Protein AF-A0A1L9P0G6-F1 (afdb_monomer)

Secondary structure (DSSP, 8-state):
-HHHHHHHHTHHHH--HHHHHHHHHHHTHHHHHHHHHHHT---TTSPPHHHHHHHHHHHHHHHHS-HHHHHHHHHHHHHS-HHHHHHHHHHHHTT-

Sequence (96 aa):
METLEVEIGYIQQLMDDEVSRVLKQFYCWDMLEDCASVFELDVSGITPPMTVISDLIMRKSDEYLSDAKSDRFKAVWQSLKPEQQMNLVLMISERC

Structure (mmCIF, N/CA/C/O backbone):
data_AF-A0A1L9P0G6-F1
#
_entry.id   AF-A0A1L9P0G6-F1
#
loop_
_atom_site.group_PDB
_atom_site.id
_atom_site.type_symbol
_atom_site.label_atom_id
_atom_site.label_alt_id
_atom_site.label_comp_id
_atom_site.label_asym_id
_atom_site.label_entity_id
_atom_site.label_seq_id
_atom_site.pdbx_PDB_ins_code
_atom_site.Cartn_x
_atom_site.Cartn_y
_atom_site.Cartn_z
_atom_site.occupancy
_atom_site.B_iso_or_equiv
_atom_site.auth_seq_id
_atom_site.auth_comp_id
_atom_site.auth_asym_id
_atom_site.auth_atom_id
_atom_site.pdbx_PDB_model_num
ATOM 1 N N . MET A 1 1 ? -15.196 16.290 8.844 1.00 55.47 1 MET A N 1
ATOM 2 C CA . MET A 1 1 ? -13.749 16.549 8.729 1.00 55.47 1 MET A CA 1
ATOM 3 C C . MET A 1 1 ? -13.020 15.876 9.884 1.00 55.47 1 MET A C 1
ATOM 5 O O . MET A 1 1 ? -12.069 15.176 9.600 1.00 55.47 1 MET A O 1
ATOM 9 N N . GLU A 1 2 ? -13.526 15.962 11.127 1.00 56.47 2 GLU A N 1
ATOM 10 C CA . GLU A 1 2 ? -13.014 15.171 12.273 1.00 56.47 2 GLU A CA 1
ATOM 11 C C . GLU A 1 2 ? -13.114 13.644 12.078 1.00 56.47 2 GLU A C 1
ATOM 13 O O . GLU A 1 2 ? -12.118 12.939 12.164 1.00 56.47 2 GLU A O 1
ATOM 18 N N . THR A 1 3 ? -14.293 13.106 11.755 1.00 62.25 3 THR A N 1
ATOM 19 C CA . THR A 1 3 ? -14.415 11.792 11.085 1.00 62.25 3 THR A CA 1
ATOM 20 C C . THR A 1 3 ? -13.800 11.962 9.699 1.00 62.25 3 THR A C 1
ATOM 22 O O . THR A 1 3 ? -14.104 12.975 9.103 1.00 62.25 3 THR A O 1
ATOM 25 N N . LEU A 1 4 ? -13.041 11.055 9.108 1.00 68.44 4 LEU A N 1
ATOM 26 C CA . LEU A 1 4 ? -11.998 11.253 8.077 1.00 68.44 4 LEU A CA 1
ATOM 27 C C . LEU A 1 4 ? -10.619 11.426 8.706 1.00 68.44 4 LEU A C 1
ATOM 29 O O . LEU A 1 4 ? -9.771 10.580 8.449 1.00 68.44 4 LEU A O 1
ATOM 33 N N . GLU A 1 5 ? -10.383 12.443 9.539 1.00 74.38 5 GLU A N 1
ATOM 34 C CA . GLU A 1 5 ? -9.088 12.600 10.229 1.00 74.38 5 GLU A CA 1
ATOM 35 C C . GLU A 1 5 ? -8.830 11.474 11.242 1.00 74.38 5 GLU A C 1
ATOM 37 O O . GLU A 1 5 ? -7.721 10.944 11.319 1.00 74.38 5 GLU A O 1
ATOM 42 N N . VAL A 1 6 ? -9.862 11.055 11.979 1.00 80.69 6 VAL A N 1
ATOM 43 C CA . VAL A 1 6 ? -9.768 9.931 12.923 1.00 80.69 6 VAL A CA 1
ATOM 44 C C . VAL A 1 6 ? -9.504 8.617 12.193 1.00 80.69 6 VAL A C 1
ATOM 46 O O . VAL A 1 6 ? -8.617 7.860 12.581 1.00 80.69 6 VAL A O 1
ATOM 49 N N . GLU A 1 7 ? -10.265 8.342 11.136 1.00 85.62 7 GLU A N 1
ATOM 50 C CA . GLU A 1 7 ? -10.152 7.121 10.349 1.00 85.62 7 GLU A CA 1
ATOM 51 C C . GLU A 1 7 ? -8.794 7.040 9.661 1.00 85.62 7 GLU A C 1
ATOM 53 O O . GLU A 1 7 ? -8.118 6.025 9.800 1.00 85.62 7 GLU A O 1
ATOM 58 N N . ILE A 1 8 ? -8.350 8.104 8.983 1.00 88.00 8 ILE A N 1
ATOM 59 C CA . ILE A 1 8 ? -7.051 8.093 8.305 1.00 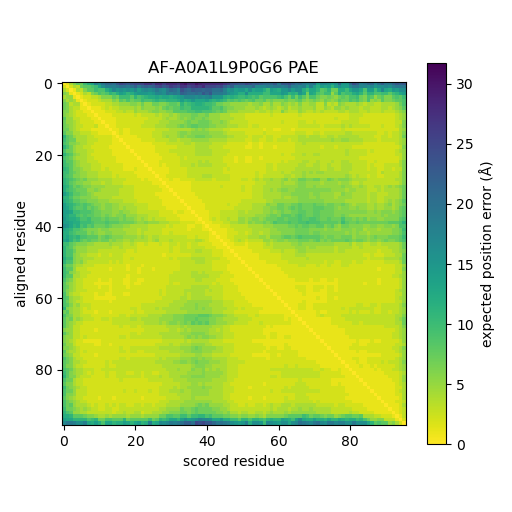88.00 8 ILE A CA 1
ATOM 60 C C . ILE A 1 8 ? -5.894 8.002 9.301 1.00 88.00 8 ILE A C 1
ATOM 62 O O . ILE A 1 8 ? -4.873 7.407 8.977 1.00 88.00 8 ILE A O 1
ATOM 66 N N . GLY A 1 9 ? -6.067 8.500 10.530 1.00 88.38 9 GLY A N 1
ATOM 67 C CA . GLY A 1 9 ? -5.070 8.415 11.597 1.00 88.38 9 GLY A CA 1
ATOM 68 C C . GLY A 1 9 ? -4.658 6.985 11.964 1.00 88.38 9 GLY A C 1
ATOM 69 O O . GLY A 1 9 ? -3.546 6.782 12.452 1.00 88.38 9 GLY A O 1
ATOM 70 N N . TYR A 1 10 ? -5.489 5.973 11.677 1.00 92.12 10 TYR A N 1
ATOM 71 C CA . TYR A 1 10 ? -5.124 4.572 11.915 1.00 92.12 10 TYR A CA 1
ATOM 72 C C . TYR A 1 10 ? -3.942 4.096 11.074 1.00 92.12 10 TYR A C 1
ATOM 74 O O . TYR A 1 10 ? -3.263 3.163 11.491 1.00 92.12 10 TYR A O 1
ATOM 82 N N . ILE A 1 11 ? -3.634 4.761 9.958 1.00 92.81 11 ILE A N 1
ATOM 83 C CA . ILE A 1 11 ? -2.503 4.407 9.096 1.00 92.81 11 ILE A CA 1
ATOM 84 C C . ILE A 1 11 ? -1.170 4.343 9.863 1.00 92.81 11 ILE A C 1
ATOM 86 O O . ILE A 1 11 ? -0.338 3.502 9.552 1.00 92.81 11 ILE A O 1
ATOM 90 N N . GLN A 1 12 ? -0.982 5.152 10.915 1.00 91.19 12 GLN A N 1
ATOM 91 C CA . GLN A 1 12 ? 0.238 5.128 11.735 1.00 91.19 12 GLN A CA 1
ATOM 92 C C . GLN A 1 12 ? 0.473 3.762 12.391 1.00 91.19 12 GLN A C 1
ATOM 94 O O . GLN A 1 12 ? 1.613 3.348 12.554 1.00 91.19 12 GLN A O 1
ATOM 99 N N . GLN A 1 13 ? -0.599 3.047 12.741 1.00 91.38 13 GLN A N 1
ATOM 100 C CA . GLN A 1 13 ? -0.527 1.705 13.329 1.00 91.38 13 GLN A CA 1
ATOM 101 C C . GLN A 1 13 ? -0.270 0.622 12.272 1.00 91.38 13 GLN A C 1
ATOM 103 O O . GLN A 1 13 ? 0.091 -0.495 12.623 1.00 91.38 13 GLN A O 1
ATOM 108 N N . LEU A 1 14 ? -0.468 0.947 10.991 1.00 93.94 14 LEU A N 1
ATOM 109 C CA . LEU A 1 14 ? -0.304 0.033 9.859 1.00 93.94 14 LEU A CA 1
ATOM 110 C C . LEU A 1 14 ? 1.081 0.164 9.197 1.00 93.94 14 LEU A C 1
ATOM 112 O O . LEU A 1 14 ? 1.456 -0.694 8.401 1.00 93.94 14 LEU A O 1
ATOM 116 N N . MET A 1 15 ? 1.832 1.222 9.520 1.00 92.88 15 MET A N 1
ATOM 117 C CA . MET A 1 15 ? 3.177 1.511 9.011 1.00 92.88 15 MET A CA 1
ATOM 118 C C . MET A 1 15 ? 4.247 0.729 9.785 1.00 92.88 15 MET A C 1
ATOM 120 O O . MET A 1 15 ? 4.927 1.273 10.650 1.00 92.88 15 MET A O 1
ATOM 124 N N . ASP A 1 16 ? 4.396 -0.556 9.478 1.00 90.81 16 ASP A N 1
ATOM 125 C CA . ASP A 1 16 ? 5.408 -1.418 10.095 1.00 90.81 16 ASP A CA 1
ATOM 126 C C . ASP A 1 16 ? 6.645 -1.646 9.201 1.00 90.81 16 ASP A C 1
ATOM 128 O O . ASP A 1 16 ? 6.8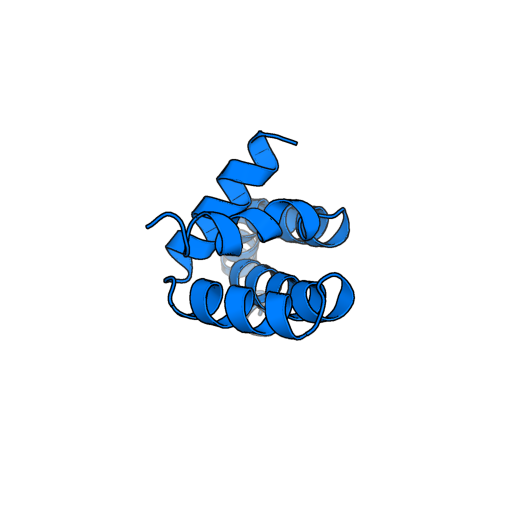18 -1.032 8.140 1.00 90.81 16 ASP A O 1
ATOM 132 N N . ASP A 1 17 ? 7.533 -2.545 9.632 1.00 91.94 17 ASP A N 1
ATOM 133 C CA . ASP A 1 17 ? 8.758 -2.901 8.908 1.00 91.94 17 ASP A CA 1
ATOM 134 C C . ASP A 1 17 ? 8.483 -3.460 7.504 1.00 91.94 17 ASP A C 1
ATOM 136 O O . ASP A 1 17 ? 9.294 -3.284 6.588 1.00 91.94 17 ASP A O 1
ATOM 140 N N . GLU A 1 18 ? 7.344 -4.131 7.306 1.00 94.12 18 GLU A N 1
ATOM 141 C CA . GLU A 1 18 ? 6.970 -4.684 6.009 1.00 94.12 18 GLU A CA 1
ATOM 142 C C . GLU A 1 18 ? 6.616 -3.560 5.035 1.00 94.12 18 GLU A C 1
ATOM 144 O O . GLU A 1 18 ? 7.151 -3.534 3.923 1.00 94.12 18 GLU A O 1
ATOM 149 N N . VAL A 1 19 ? 5.793 -2.596 5.467 1.00 92.75 19 VAL A N 1
ATOM 150 C CA . VAL A 1 19 ? 5.479 -1.405 4.660 1.00 92.75 19 VAL A CA 1
ATOM 151 C C . VAL A 1 19 ? 6.747 -0.599 4.388 1.00 92.75 19 VAL A C 1
ATOM 153 O O . VAL A 1 19 ? 7.009 -0.223 3.246 1.00 92.75 19 VAL A O 1
ATOM 156 N N . SER A 1 20 ? 7.592 -0.421 5.404 1.00 92.12 20 SER A N 1
ATOM 157 C CA . SER A 1 20 ? 8.868 0.292 5.288 1.00 92.12 20 SER A CA 1
ATOM 158 C C . SER A 1 20 ? 9.817 -0.359 4.277 1.00 92.12 20 SER A C 1
ATOM 160 O O . SER A 1 20 ? 10.542 0.326 3.554 1.00 92.12 20 SER A O 1
ATOM 162 N N . ARG A 1 21 ? 9.818 -1.694 4.180 1.00 93.00 21 ARG A N 1
ATOM 163 C CA . ARG A 1 21 ? 10.617 -2.422 3.186 1.00 93.00 21 ARG A CA 1
ATOM 164 C C . ARG A 1 21 ? 10.118 -2.184 1.762 1.00 93.00 21 ARG A C 1
ATOM 166 O O . ARG A 1 21 ? 10.947 -1.988 0.878 1.00 93.00 21 ARG A O 1
ATOM 173 N N . VAL A 1 22 ? 8.805 -2.191 1.530 1.00 94.06 22 VAL A N 1
ATOM 174 C CA . VAL A 1 22 ? 8.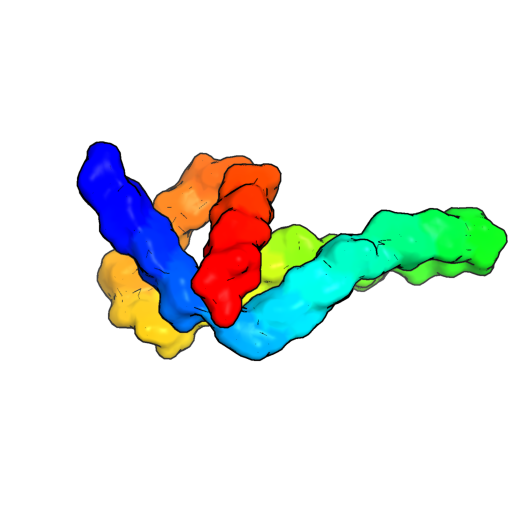247 -1.904 0.195 1.00 94.06 22 VAL A CA 1
ATOM 175 C C . VAL A 1 22 ? 8.437 -0.427 -0.163 1.00 94.06 22 VAL A C 1
ATOM 177 O O . VAL A 1 22 ? 8.780 -0.107 -1.298 1.00 94.06 22 VAL A O 1
ATOM 180 N N . LEU A 1 23 ? 8.345 0.479 0.812 1.00 92.94 23 LEU A N 1
ATOM 181 C CA . LEU A 1 23 ? 8.651 1.895 0.606 1.00 92.94 23 LEU A CA 1
ATOM 182 C C . LEU A 1 23 ? 10.106 2.119 0.164 1.00 92.94 23 LEU A C 1
ATOM 184 O O . LEU A 1 23 ? 10.375 2.941 -0.705 1.00 92.94 23 LEU A O 1
ATOM 188 N N . LYS A 1 24 ? 11.060 1.334 0.676 1.00 91.12 24 LYS A N 1
ATOM 189 C CA . LYS A 1 24 ? 12.440 1.358 0.160 1.00 91.12 24 LYS A CA 1
ATOM 190 C C . LYS A 1 24 ? 12.530 0.929 -1.305 1.00 91.12 24 LYS A C 1
ATOM 192 O O . LYS A 1 24 ? 13.335 1.487 -2.040 1.00 91.12 24 LYS A O 1
ATOM 197 N N . GLN A 1 25 ? 11.704 -0.026 -1.736 1.00 91.75 25 GLN A N 1
ATOM 198 C CA . GLN A 1 25 ? 11.644 -0.443 -3.142 1.00 91.75 25 GLN A CA 1
ATOM 199 C C . GLN A 1 25 ? 11.072 0.660 -4.032 1.00 91.75 25 GLN A C 1
ATOM 201 O O . GLN A 1 25 ? 11.557 0.830 -5.145 1.00 91.75 25 GLN A O 1
ATOM 206 N N . PHE A 1 26 ? 10.106 1.442 -3.535 1.00 91.88 26 PHE A N 1
ATOM 207 C CA . PHE A 1 26 ? 9.591 2.616 -4.243 1.00 91.88 26 PHE A CA 1
ATOM 208 C C . PHE A 1 26 ? 10.711 3.600 -4.610 1.00 91.88 26 PHE A C 1
ATOM 210 O O . PHE A 1 26 ? 10.811 3.986 -5.768 1.00 91.88 26 PHE A O 1
ATOM 217 N N . TYR A 1 27 ? 11.618 3.923 -3.682 1.00 90.38 27 TYR A N 1
ATOM 218 C CA . TYR A 1 27 ? 12.744 4.825 -3.975 1.00 90.38 27 TYR A CA 1
ATOM 219 C C . TYR A 1 27 ? 13.741 4.280 -5.008 1.00 90.38 27 TYR A C 1
ATOM 221 O O . TYR A 1 27 ? 14.529 5.043 -5.560 1.00 90.38 27 TYR A O 1
ATOM 229 N N . CYS A 1 28 ? 13.742 2.970 -5.255 1.00 91.81 28 CYS A N 1
ATOM 230 C CA . CYS A 1 28 ? 14.597 2.341 -6.258 1.00 91.81 28 CYS A CA 1
ATOM 231 C C . CYS A 1 28 ? 13.862 2.048 -7.572 1.00 91.81 28 CYS A C 1
ATOM 233 O O . CYS A 1 28 ? 14.496 1.538 -8.494 1.00 91.81 28 CYS A O 1
ATOM 235 N N . TRP A 1 29 ? 12.557 2.325 -7.657 1.00 94.06 29 TRP A N 1
ATOM 236 C CA . TRP A 1 29 ? 11.725 1.911 -8.784 1.00 94.06 29 TRP A CA 1
ATOM 237 C C . TRP A 1 29 ? 12.130 2.600 -10.085 1.00 94.06 29 TRP A C 1
ATOM 239 O O . TRP A 1 29 ? 12.410 1.914 -11.061 1.00 94.06 29 TRP A O 1
ATOM 249 N N . ASP A 1 30 ? 12.290 3.922 -10.067 1.00 92.00 30 ASP A N 1
ATOM 250 C CA . ASP A 1 30 ? 12.715 4.684 -11.248 1.00 92.00 30 ASP A CA 1
ATOM 251 C C . ASP A 1 30 ? 14.072 4.182 -11.772 1.00 92.00 30 ASP A C 1
ATOM 253 O O . ASP A 1 30 ? 14.258 3.958 -12.964 1.00 92.00 30 ASP A O 1
ATOM 257 N N . MET A 1 31 ? 15.011 3.887 -10.864 1.00 93.56 31 MET A N 1
ATOM 258 C CA . MET A 1 31 ? 16.317 3.337 -11.235 1.00 93.56 31 MET A CA 1
ATOM 259 C C . MET A 1 31 ? 16.209 1.922 -11.826 1.00 93.56 31 MET A C 1
ATOM 261 O O . MET A 1 31 ? 17.007 1.560 -12.692 1.00 93.56 31 MET A O 1
ATOM 265 N N . LEU A 1 32 ? 15.246 1.111 -11.374 1.00 93.44 32 LEU A N 1
ATOM 266 C CA . LEU A 1 32 ? 14.961 -0.195 -11.968 1.00 93.44 32 LEU A CA 1
ATOM 267 C C . LEU A 1 32 ? 14.413 -0.035 -13.390 1.00 93.44 32 LEU A C 1
ATOM 269 O O . LEU A 1 32 ? 14.880 -0.744 -14.278 1.00 93.44 32 LEU A O 1
ATOM 273 N N . GLU A 1 33 ? 13.466 0.880 -13.608 1.00 93.56 33 GLU A N 1
ATOM 274 C CA . GLU A 1 33 ? 12.888 1.158 -14.930 1.00 93.56 33 GLU A CA 1
ATOM 275 C C . GLU A 1 33 ? 13.953 1.663 -15.915 1.00 93.56 33 GLU A C 1
ATOM 277 O O . GLU A 1 33 ? 14.058 1.148 -17.033 1.00 93.56 3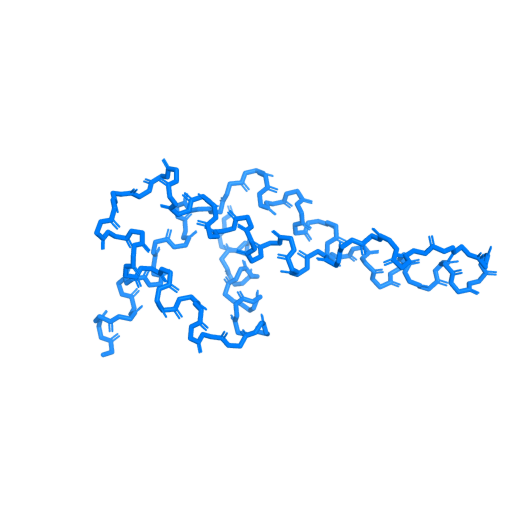3 GLU A O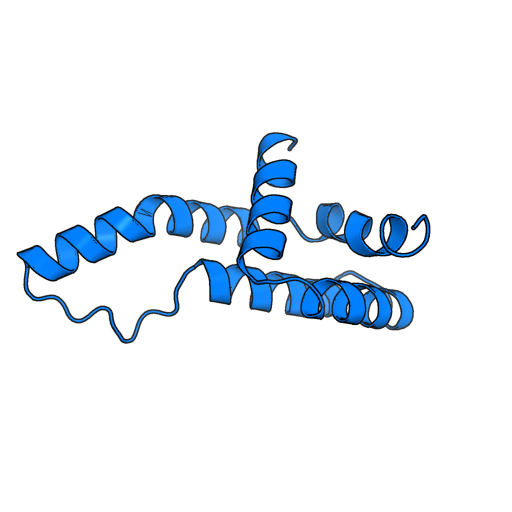 1
ATOM 282 N N . ASP A 1 34 ? 14.819 2.577 -15.470 1.00 93.94 34 ASP A N 1
ATOM 283 C CA . ASP A 1 34 ? 15.952 3.074 -16.255 1.00 93.94 34 ASP A CA 1
ATOM 284 C C . ASP A 1 34 ? 16.914 1.938 -16.641 1.00 93.94 34 ASP A C 1
ATOM 286 O O . ASP A 1 34 ? 17.272 1.773 -17.811 1.00 93.94 34 ASP A O 1
ATOM 290 N N . CYS A 1 35 ? 17.312 1.104 -15.670 1.00 94.38 35 CYS A N 1
ATOM 291 C CA . CYS A 1 35 ? 18.170 -0.054 -15.930 1.00 94.38 35 CYS A CA 1
ATOM 292 C C . CYS A 1 35 ? 17.502 -1.045 -16.890 1.00 94.38 35 CYS A C 1
ATOM 294 O O . CYS A 1 35 ? 18.153 -1.554 -17.803 1.00 94.38 35 CYS A O 1
ATOM 296 N N . ALA A 1 36 ? 16.212 -1.318 -16.701 1.00 94.56 36 ALA A N 1
ATOM 297 C CA . ALA A 1 36 ? 15.468 -2.253 -17.530 1.00 94.56 36 ALA A CA 1
ATOM 298 C C . ALA A 1 36 ? 15.434 -1.804 -18.993 1.00 94.56 36 ALA A C 1
ATOM 300 O O . ALA A 1 36 ? 15.660 -2.622 -19.885 1.00 94.56 36 ALA A O 1
ATOM 301 N N . SER A 1 37 ? 15.262 -0.501 -19.237 1.00 93.62 37 SER A N 1
ATOM 302 C CA . SER A 1 37 ? 15.324 0.062 -20.585 1.00 93.62 37 SER A CA 1
ATOM 303 C C . SER A 1 37 ? 16.711 -0.063 -21.224 1.00 93.62 37 SER A C 1
ATOM 305 O O . SER A 1 37 ? 16.793 -0.262 -22.433 1.00 93.62 37 SER A O 1
ATOM 307 N N . VAL A 1 38 ? 17.796 0.078 -20.455 1.00 95.75 38 VAL A N 1
ATOM 308 C CA . VAL A 1 38 ? 19.176 0.002 -20.976 1.00 95.75 38 VAL A CA 1
ATOM 309 C C . VAL A 1 38 ? 19.592 -1.434 -21.295 1.00 95.75 38 VAL A C 1
ATOM 311 O O . VAL A 1 38 ? 20.300 -1.668 -22.273 1.00 95.75 38 VAL A O 1
ATOM 314 N N . PHE A 1 39 ? 19.173 -2.389 -20.466 1.00 95.81 39 PHE A N 1
ATOM 315 C CA . PHE A 1 39 ? 19.577 -3.794 -20.564 1.00 95.81 39 PHE A CA 1
ATOM 316 C C . PHE A 1 39 ? 18.523 -4.698 -21.221 1.00 95.81 39 PHE A C 1
ATOM 318 O O . PHE A 1 39 ? 18.681 -5.916 -21.190 1.00 95.81 39 PHE A O 1
ATOM 325 N N . GLU A 1 40 ? 17.463 -4.119 -21.796 1.00 94.31 40 GLU A N 1
ATOM 326 C CA . GLU A 1 40 ? 16.336 -4.842 -22.411 1.00 94.31 40 GLU A CA 1
ATOM 327 C C . GLU A 1 40 ? 15.712 -5.891 -21.466 1.00 94.31 40 GLU A C 1
ATOM 329 O O 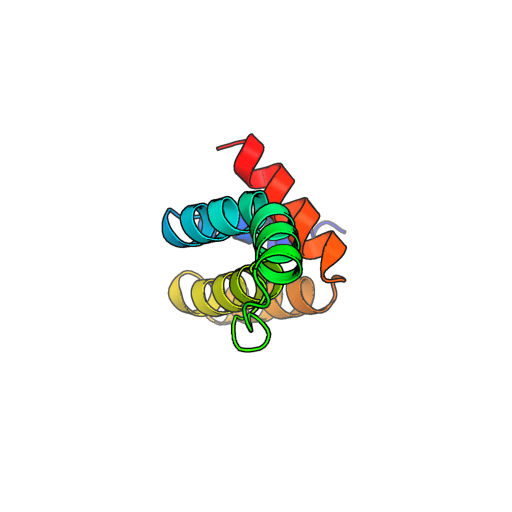. GLU A 1 40 ? 15.341 -6.994 -21.873 1.00 94.31 40 GLU A O 1
ATOM 334 N N . LEU A 1 41 ? 15.610 -5.559 -20.173 1.00 94.62 41 LEU A N 1
ATOM 335 C CA . LEU A 1 41 ? 15.000 -6.437 -19.174 1.00 94.62 41 LEU A CA 1
ATOM 336 C C . LEU A 1 41 ? 13.483 -6.254 -19.168 1.00 94.62 41 LEU A C 1
ATOM 338 O O . LEU A 1 41 ? 12.979 -5.135 -19.087 1.00 94.62 41 LEU A O 1
ATOM 342 N N . ASP A 1 42 ? 12.748 -7.364 -19.176 1.00 93.25 42 ASP A N 1
ATOM 343 C CA . ASP A 1 42 ? 11.304 -7.336 -18.964 1.00 93.25 42 ASP A CA 1
ATOM 344 C C . ASP A 1 42 ? 10.987 -7.240 -17.467 1.00 93.25 42 ASP A C 1
ATOM 346 O O . ASP A 1 42 ? 11.155 -8.197 -16.707 1.00 93.25 42 ASP A O 1
ATOM 350 N N . VAL A 1 43 ? 10.517 -6.065 -17.052 1.00 92.12 43 VAL A N 1
ATOM 351 C CA . VAL A 1 43 ? 10.038 -5.789 -15.689 1.00 92.12 43 VAL A CA 1
ATOM 352 C C . VAL A 1 43 ? 8.518 -5.638 -15.620 1.00 92.12 43 VAL A C 1
ATOM 354 O O . VAL A 1 43 ? 7.983 -5.348 -14.554 1.00 92.12 43 VAL A O 1
ATOM 357 N N . SER A 1 44 ? 7.795 -5.882 -16.720 1.00 91.25 44 SER A N 1
ATOM 358 C CA . SER A 1 44 ? 6.335 -5.704 -16.784 1.00 91.25 44 SER A CA 1
ATOM 359 C C . SER A 1 44 ? 5.563 -6.649 -15.854 1.00 91.25 44 SER A C 1
ATOM 361 O O . SER A 1 44 ? 4.445 -6.345 -15.441 1.00 91.25 44 SER A O 1
ATOM 363 N N . GLY A 1 45 ? 6.172 -7.781 -15.486 1.00 92.44 45 GLY A N 1
ATOM 364 C CA . GLY A 1 45 ? 5.630 -8.726 -14.510 1.00 92.44 45 GLY A CA 1
ATOM 365 C C . GLY A 1 45 ? 5.822 -8.316 -13.045 1.00 92.44 45 GLY A C 1
ATOM 366 O O . GLY A 1 45 ? 5.329 -9.014 -12.159 1.00 92.44 45 GLY A O 1
ATOM 367 N N . ILE A 1 46 ? 6.544 -7.227 -12.766 1.00 91.56 46 ILE A N 1
ATOM 368 C CA . ILE A 1 46 ? 6.784 -6.749 -11.404 1.00 91.56 46 ILE A CA 1
ATOM 369 C C . ILE A 1 46 ? 5.714 -5.718 -11.046 1.00 91.56 46 ILE A C 1
ATOM 371 O O . ILE A 1 46 ? 5.593 -4.675 -11.684 1.00 91.56 46 ILE A O 1
ATOM 375 N N . THR A 1 47 ? 4.941 -5.995 -9.996 1.00 92.62 47 THR A N 1
ATOM 376 C CA . THR A 1 47 ? 3.931 -5.053 -9.504 1.00 92.62 47 THR A CA 1
ATOM 377 C C . THR A 1 47 ? 4.600 -3.775 -8.982 1.00 92.62 47 THR A C 1
ATOM 379 O O . THR A 1 47 ? 5.488 -3.875 -8.129 1.00 92.62 47 THR A O 1
ATOM 382 N N . PRO A 1 48 ? 4.152 -2.578 -9.407 1.00 90.69 48 PRO A N 1
ATOM 383 C CA . PRO A 1 48 ? 4.707 -1.321 -8.926 1.00 90.69 48 PRO A CA 1
ATOM 384 C C . PRO A 1 48 ? 4.605 -1.192 -7.397 1.00 90.69 48 PRO A C 1
ATOM 386 O O . PRO A 1 48 ? 3.539 -1.478 -6.836 1.00 90.69 48 PRO A O 1
ATOM 389 N N . PRO A 1 49 ? 5.649 -0.695 -6.708 1.00 91.62 49 PRO A N 1
ATOM 390 C CA . PRO A 1 49 ? 5.658 -0.566 -5.253 1.00 91.62 49 PRO A CA 1
ATOM 391 C C . PRO A 1 49 ? 4.478 0.231 -4.689 1.00 91.62 49 PRO A C 1
ATOM 393 O O . PRO A 1 49 ? 3.970 -0.121 -3.632 1.00 91.62 49 PRO A O 1
ATOM 396 N N . MET A 1 50 ? 3.986 1.255 -5.398 1.00 90.19 50 MET A N 1
ATOM 397 C CA . MET A 1 50 ? 2.809 2.029 -4.966 1.00 90.19 50 MET A CA 1
ATOM 398 C C . MET A 1 50 ? 1.548 1.162 -4.840 1.00 90.19 50 MET A C 1
ATOM 400 O O . MET A 1 50 ? 0.814 1.280 -3.859 1.00 90.19 50 MET A O 1
ATOM 404 N N . THR A 1 51 ? 1.316 0.260 -5.799 1.00 91.50 51 THR A N 1
ATOM 405 C CA . THR A 1 51 ? 0.191 -0.684 -5.758 1.00 91.50 51 THR A CA 1
ATOM 406 C C . THR A 1 51 ? 0.368 -1.662 -4.603 1.00 91.50 51 THR A C 1
ATOM 408 O O . THR A 1 51 ? -0.550 -1.852 -3.810 1.00 91.50 51 THR A O 1
ATOM 411 N N . VAL A 1 52 ? 1.581 -2.207 -4.447 1.00 94.19 52 VAL A N 1
ATOM 412 C CA . VAL A 1 52 ? 1.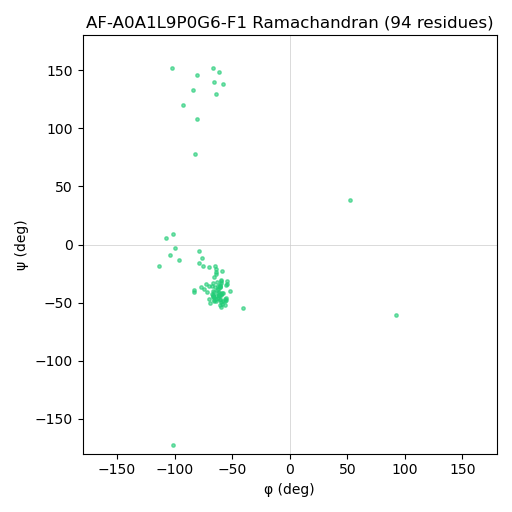903 -3.137 -3.355 1.00 94.19 52 VAL A CA 1
ATOM 413 C C . VAL A 1 52 ? 1.696 -2.482 -1.987 1.00 94.19 52 VAL A C 1
ATOM 415 O O . VAL A 1 52 ? 1.127 -3.110 -1.102 1.00 94.19 52 VAL A O 1
ATOM 418 N N . ILE A 1 53 ? 2.112 -1.225 -1.802 1.00 94.25 53 ILE A N 1
ATOM 419 C CA . ILE A 1 53 ? 1.922 -0.476 -0.550 1.00 94.25 53 ILE A CA 1
ATOM 420 C C . ILE A 1 53 ? 0.434 -0.293 -0.244 1.00 94.25 53 ILE A C 1
ATOM 422 O O . ILE A 1 53 ? 0.019 -0.520 0.891 1.00 94.25 53 ILE A O 1
ATOM 426 N N . SER A 1 54 ? -0.374 0.095 -1.235 1.00 94.19 54 SER A N 1
ATOM 427 C CA . SER A 1 54 ? -1.810 0.309 -1.026 1.00 94.19 54 SER A CA 1
ATOM 428 C C . SER A 1 54 ? -2.526 -0.986 -0.632 1.00 94.19 54 SER A C 1
ATOM 430 O O . SER A 1 54 ? -3.242 -1.014 0.373 1.00 94.19 54 SER A O 1
ATOM 432 N N . ASP A 1 55 ? -2.261 -2.082 -1.347 1.00 95.00 55 ASP A N 1
ATOM 433 C CA . ASP A 1 55 ? -2.822 -3.402 -1.036 1.00 95.00 55 ASP A CA 1
ATOM 434 C C . ASP A 1 55 ? -2.353 -3.910 0.331 1.00 95.00 55 ASP A C 1
ATOM 436 O O . ASP A 1 55 ? -3.127 -4.485 1.102 1.00 95.00 55 ASP A O 1
ATOM 440 N N . LEU A 1 56 ? -1.087 -3.662 0.668 1.00 95.88 56 LEU A N 1
ATOM 441 C CA . LEU A 1 56 ? -0.512 -4.038 1.950 1.00 95.88 56 LEU A CA 1
ATOM 442 C C . LEU A 1 56 ? -1.179 -3.296 3.110 1.00 95.88 56 LEU A C 1
ATOM 444 O O . LEU A 1 56 ? -1.525 -3.924 4.107 1.00 95.88 56 LEU A O 1
ATOM 448 N N . ILE A 1 57 ? -1.405 -1.988 2.978 1.00 96.25 57 ILE A N 1
ATOM 449 C CA . ILE A 1 57 ? -2.110 -1.182 3.982 1.00 96.25 57 ILE A CA 1
ATOM 450 C C . ILE A 1 57 ? -3.554 -1.670 4.155 1.00 96.25 57 ILE A C 1
ATOM 452 O O . ILE A 1 57 ? -4.022 -1.818 5.285 1.00 96.25 57 ILE A O 1
ATOM 456 N N . MET A 1 58 ? -4.243 -1.995 3.057 1.00 96.06 58 MET A N 1
ATOM 457 C CA . MET A 1 58 ? -5.587 -2.579 3.096 1.00 96.06 58 MET A CA 1
ATOM 458 C C . MET A 1 58 ? -5.603 -3.922 3.833 1.00 96.06 58 MET A C 1
ATOM 460 O O . MET A 1 58 ? -6.434 -4.116 4.719 1.00 96.06 58 MET A O 1
ATOM 464 N N . ARG A 1 59 ? -4.665 -4.827 3.529 1.00 96.75 59 ARG A N 1
ATOM 465 C CA . ARG A 1 59 ? -4.528 -6.113 4.229 1.00 96.75 59 ARG A CA 1
ATOM 466 C C . ARG A 1 59 ? -4.239 -5.912 5.716 1.00 96.75 59 ARG A C 1
ATOM 468 O O . ARG A 1 59 ? -4.905 -6.503 6.558 1.00 96.75 59 ARG A O 1
ATOM 475 N N . LYS A 1 60 ? -3.291 -5.039 6.056 1.00 96.12 60 LYS A N 1
ATOM 476 C CA . LYS A 1 60 ? -2.939 -4.750 7.452 1.00 96.12 60 LYS A CA 1
ATOM 477 C C . LYS A 1 60 ? -4.099 -4.135 8.227 1.00 96.12 60 LYS A C 1
ATOM 479 O O . LYS A 1 60 ? -4.238 -4.404 9.415 1.00 96.12 60 LYS A O 1
ATOM 484 N N . SER A 1 61 ? -4.958 -3.351 7.577 1.00 96.88 61 SER A N 1
ATOM 485 C CA . SER A 1 61 ? -6.150 -2.825 8.246 1.00 96.88 61 SER A CA 1
ATOM 486 C C . SER A 1 61 ? -7.083 -3.939 8.739 1.00 96.88 61 SER A C 1
ATOM 488 O O . SER A 1 61 ? -7.617 -3.811 9.836 1.00 96.88 61 SER A O 1
ATOM 490 N N . ASP A 1 62 ? -7.191 -5.060 8.015 1.00 97.00 62 ASP A N 1
ATOM 491 C CA . ASP A 1 62 ? -7.939 -6.240 8.478 1.00 97.00 62 ASP A CA 1
ATOM 492 C C . ASP A 1 62 ? -7.232 -6.999 9.595 1.00 97.00 62 ASP A C 1
ATOM 494 O O . ASP A 1 62 ? -7.877 -7.580 10.461 1.00 97.00 62 ASP A O 1
ATOM 498 N N . GLU A 1 63 ? -5.902 -7.025 9.566 1.00 95.81 63 GLU A N 1
ATOM 499 C CA . GLU A 1 63 ? -5.106 -7.789 10.527 1.00 95.81 63 GLU A CA 1
ATOM 500 C C . GLU A 1 63 ? -5.010 -7.094 11.890 1.00 95.81 63 GLU A C 1
ATOM 502 O O . GLU A 1 63 ? -4.998 -7.764 12.924 1.00 95.81 63 GLU A O 1
ATOM 507 N N . TYR A 1 64 ? -4.929 -5.760 11.905 1.00 94.88 64 TYR A N 1
ATOM 508 C CA . TYR A 1 64 ? -4.579 -4.991 13.103 1.00 94.88 64 TYR A CA 1
ATOM 509 C C . TYR A 1 64 ? -5.706 -4.110 13.649 1.00 94.88 64 TYR A C 1
ATOM 511 O O . TYR A 1 64 ? -5.646 -3.699 14.811 1.00 94.88 64 TYR A O 1
ATOM 519 N N . LEU A 1 65 ? -6.741 -3.807 12.859 1.00 95.44 65 LEU A N 1
ATOM 520 C CA . LEU A 1 65 ? -7.899 -3.045 13.329 1.00 95.44 65 LEU A CA 1
ATOM 521 C C . LEU A 1 65 ? -9.085 -3.982 13.588 1.00 95.44 65 LEU A C 1
ATOM 523 O O . LEU A 1 65 ? -9.243 -5.011 12.950 1.00 95.44 65 LEU A O 1
ATOM 527 N N . SER A 1 66 ? -9.974 -3.599 14.507 1.00 96.06 66 SER A N 1
ATOM 528 C CA . SER A 1 66 ? -11.288 -4.253 14.618 1.00 96.06 66 SER A CA 1
ATOM 529 C C . SER A 1 66 ? -12.087 -4.070 13.325 1.00 96.06 66 SER A C 1
ATOM 531 O O . SER A 1 66 ? -12.027 -2.969 12.776 1.00 96.06 66 SER A O 1
ATOM 533 N N . ASP A 1 67 ? -12.938 -5.026 12.949 1.00 95.62 67 ASP A N 1
ATOM 534 C CA . ASP A 1 67 ? -13.771 -5.002 11.730 1.00 95.62 67 ASP A CA 1
ATOM 535 C C . ASP A 1 67 ? -14.387 -3.623 11.433 1.00 95.62 67 ASP A C 1
ATOM 537 O O . ASP A 1 67 ? -14.113 -3.011 10.407 1.00 95.62 67 ASP A O 1
ATOM 541 N N . ALA A 1 68 ? -15.106 -3.037 12.398 1.00 94.31 68 ALA A N 1
ATOM 542 C CA . ALA A 1 68 ? -15.759 -1.736 12.218 1.00 94.31 68 ALA A CA 1
ATOM 543 C C . ALA A 1 68 ? -14.787 -0.558 11.984 1.00 94.31 68 ALA A C 1
ATOM 545 O O . ALA A 1 68 ? -15.179 0.466 11.425 1.00 94.31 68 ALA A O 1
ATOM 546 N N . LYS A 1 69 ? -13.540 -0.656 12.458 1.00 94.69 69 LYS A N 1
ATOM 547 C CA . LYS A 1 69 ? -12.478 0.325 12.177 1.00 94.69 69 LYS A CA 1
ATOM 548 C C . LYS A 1 69 ? -11.822 0.046 10.829 1.00 94.69 69 LYS A C 1
ATOM 550 O O . LYS A 1 69 ? -11.578 1.014 10.117 1.00 94.69 69 LYS A O 1
ATOM 555 N N . SER A 1 70 ? -11.579 -1.224 10.489 1.00 96.62 70 SER A N 1
ATOM 556 C CA . SER A 1 70 ? -11.074 -1.626 9.171 1.00 96.62 70 SER A CA 1
ATOM 557 C C . SER A 1 70 ? -12.013 -1.123 8.076 1.00 96.62 70 SER A C 1
ATOM 559 O O . SER A 1 70 ? -11.593 -0.346 7.227 1.00 96.62 70 SER A O 1
ATOM 561 N N . ASP A 1 71 ? -13.313 -1.410 8.172 1.00 95.88 71 ASP A N 1
ATOM 562 C CA . ASP A 1 71 ? -14.308 -0.993 7.176 1.00 95.88 71 ASP A CA 1
ATOM 563 C C . ASP A 1 71 ? -14.323 0.525 6.956 1.00 95.88 71 ASP A C 1
ATOM 565 O O . ASP A 1 71 ? -14.298 1.008 5.821 1.00 95.88 71 ASP A O 1
ATOM 569 N N .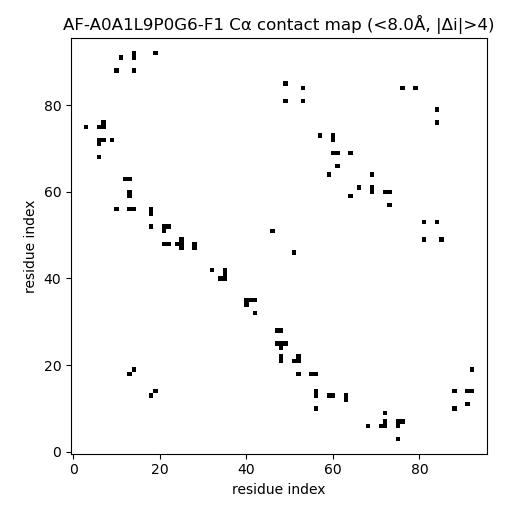 ARG A 1 72 ? -14.321 1.302 8.049 1.00 94.69 72 ARG A N 1
ATOM 570 C CA . ARG A 1 72 ? -14.291 2.769 7.970 1.00 94.69 72 ARG A CA 1
ATOM 571 C C . ARG A 1 72 ? -12.972 3.286 7.405 1.00 94.69 72 ARG A C 1
ATOM 573 O O . ARG A 1 72 ? -12.996 4.177 6.560 1.00 94.69 72 ARG A O 1
ATOM 580 N N . PHE A 1 73 ? -11.840 2.729 7.837 1.00 96.00 73 PHE A N 1
ATOM 581 C CA . PHE A 1 73 ? -10.524 3.079 7.304 1.00 96.00 73 PHE A CA 1
ATOM 582 C C . PHE A 1 73 ? -10.462 2.821 5.799 1.00 96.00 73 PHE A C 1
ATOM 584 O O . PHE A 1 73 ? -10.128 3.725 5.040 1.00 96.00 73 PHE A O 1
ATOM 591 N N . LYS A 1 74 ? -10.846 1.620 5.362 1.00 95.62 74 LYS A N 1
ATOM 592 C CA . LYS A 1 74 ? -10.832 1.199 3.960 1.00 95.62 74 LYS A CA 1
ATOM 593 C C . LYS A 1 74 ? -11.709 2.077 3.083 1.00 95.62 74 LYS A C 1
ATOM 595 O O . LYS A 1 74 ? -11.267 2.481 2.013 1.00 95.62 74 LYS A O 1
ATOM 600 N N . ALA A 1 75 ? -12.911 2.423 3.546 1.00 95.25 75 ALA A N 1
ATOM 601 C CA . ALA A 1 75 ? -13.800 3.325 2.820 1.00 95.25 75 ALA A CA 1
ATOM 602 C C . ALA A 1 75 ? -13.142 4.692 2.568 1.00 95.25 75 ALA A C 1
ATOM 604 O O . ALA A 1 75 ? -13.229 5.233 1.465 1.00 95.25 75 ALA A O 1
ATOM 605 N N . VAL A 1 76 ? -12.440 5.232 3.570 1.00 94.62 76 VAL A N 1
ATOM 606 C CA . VAL A 1 76 ? -11.683 6.481 3.423 1.00 94.62 76 VAL A CA 1
ATOM 607 C C . VAL A 1 76 ? -10.473 6.275 2.517 1.00 94.62 76 VAL A C 1
ATOM 609 O O . VAL A 1 76 ? -10.310 7.021 1.555 1.00 94.62 76 VAL A O 1
ATOM 612 N N . TRP A 1 77 ? -9.661 5.250 2.765 1.00 94.69 77 TRP A N 1
ATOM 613 C CA . TRP A 1 77 ? -8.453 4.944 2.001 1.00 94.69 77 TRP A CA 1
ATOM 614 C C . TRP A 1 77 ? -8.740 4.790 0.506 1.00 94.69 77 TRP A C 1
ATOM 616 O O . TRP A 1 77 ? -8.091 5.430 -0.316 1.00 94.69 77 TRP A O 1
ATOM 626 N N . GLN A 1 78 ? -9.766 4.019 0.146 1.00 93.75 78 GLN A N 1
ATOM 627 C CA . GLN A 1 78 ? -10.176 3.783 -1.240 1.00 93.75 78 GLN A CA 1
ATOM 628 C C . GLN A 1 78 ? -10.806 5.010 -1.912 1.00 93.75 78 GLN A C 1
ATOM 630 O O . GLN A 1 78 ? -10.850 5.075 -3.138 1.00 93.75 78 GLN A O 1
ATOM 635 N N . SER A 1 79 ? -11.283 5.990 -1.138 1.00 94.31 79 SER A N 1
ATOM 636 C CA . SER A 1 79 ? -11.768 7.261 -1.691 1.00 94.31 79 SER A CA 1
ATOM 637 C C . SER A 1 79 ? -10.634 8.195 -2.132 1.00 94.31 79 SER A C 1
ATOM 639 O O . SER A 1 79 ? -10.865 9.124 -2.908 1.00 94.31 79 SER A O 1
ATOM 641 N N . LEU A 1 80 ? -9.410 7.953 -1.650 1.00 92.81 80 LEU A N 1
ATOM 642 C CA . LEU A 1 80 ? -8.226 8.724 -2.008 1.00 92.81 80 LEU A CA 1
ATOM 643 C C . LEU A 1 80 ? -7.661 8.262 -3.351 1.00 92.81 80 LEU A C 1
ATOM 645 O O . LEU A 1 80 ? -7.644 7.076 -3.677 1.00 92.81 80 LEU A O 1
ATOM 649 N N . LYS A 1 81 ? -7.114 9.210 -4.113 1.00 92.75 81 LYS A N 1
ATOM 650 C CA . LYS A 1 81 ? -6.305 8.886 -5.292 1.00 92.75 81 LYS A CA 1
ATOM 651 C C . LYS A 1 81 ? -5.003 8.190 -4.866 1.00 92.75 81 LYS A C 1
ATOM 653 O O . LYS A 1 81 ? -4.482 8.522 -3.799 1.00 92.75 81 LYS A O 1
ATOM 658 N N . PRO A 1 82 ? -4.405 7.335 -5.716 1.00 90.50 82 PRO A N 1
ATOM 659 C CA . PRO A 1 82 ? -3.126 6.681 -5.415 1.00 90.50 82 PRO A CA 1
ATOM 660 C C . PRO A 1 82 ? -2.014 7.651 -4.980 1.00 90.50 82 PRO A C 1
ATOM 662 O O . PRO A 1 82 ? -1.308 7.400 -4.011 1.00 90.50 82 PRO A O 1
ATOM 665 N N . GLU A 1 83 ? -1.913 8.818 -5.618 1.00 90.69 83 GLU A N 1
ATOM 666 C CA . GLU A 1 83 ? -0.949 9.867 -5.243 1.00 90.69 83 GLU A CA 1
ATOM 667 C C . GLU A 1 83 ? -1.186 10.407 -3.822 1.00 90.69 83 GLU A C 1
ATOM 669 O O . GLU A 1 83 ? -0.247 10.681 -3.081 1.00 90.69 83 GLU A O 1
ATOM 674 N N . GLN A 1 84 ? -2.450 10.547 -3.414 1.00 93.06 84 GLN A N 1
ATOM 675 C CA . GLN A 1 84 ? -2.812 11.019 -2.074 1.00 93.06 84 GLN A CA 1
ATOM 676 C C . GLN A 1 84 ? -2.514 9.955 -1.017 1.00 93.06 84 GLN A C 1
ATOM 678 O O . GLN A 1 84 ? -1.996 10.285 0.047 1.00 93.06 84 GLN A O 1
ATOM 683 N N . GLN A 1 85 ? -2.800 8.688 -1.330 1.00 93.31 85 GLN A N 1
ATOM 684 C CA . GLN A 1 85 ? -2.409 7.547 -0.504 1.00 93.31 85 GLN A CA 1
ATOM 685 C C . GLN A 1 85 ? -0.891 7.538 -0.288 1.00 93.31 85 GLN A C 1
ATOM 687 O O . GLN A 1 85 ? -0.426 7.472 0.848 1.00 93.31 85 GLN A O 1
ATOM 692 N N . MET A 1 86 ? -0.117 7.696 -1.365 1.00 92.25 86 MET A N 1
ATOM 693 C CA . MET A 1 86 ? 1.341 7.684 -1.294 1.00 92.25 86 MET A CA 1
ATOM 694 C C . MET A 1 86 ? 1.902 8.874 -0.509 1.00 92.25 86 MET A C 1
ATOM 696 O O . MET A 1 86 ? 2.785 8.700 0.327 1.00 92.25 86 MET A O 1
ATOM 700 N N . ASN A 1 87 ? 1.348 10.074 -0.695 1.00 92.00 87 ASN A N 1
ATOM 701 C CA . ASN A 1 87 ? 1.752 11.252 0.076 1.00 92.00 87 ASN A CA 1
ATOM 702 C C . ASN A 1 87 ? 1.527 11.072 1.586 1.00 92.00 87 ASN A C 1
ATOM 704 O O . ASN A 1 87 ? 2.342 11.535 2.383 1.00 92.00 87 ASN A O 1
ATOM 708 N N . LEU A 1 88 ? 0.451 10.390 1.992 1.00 92.62 88 LEU A N 1
ATOM 709 C CA . LEU A 1 88 ? 0.213 10.066 3.402 1.00 92.62 88 LEU A CA 1
ATOM 710 C C . LEU A 1 88 ? 1.252 9.080 3.940 1.00 92.62 88 LEU A C 1
ATOM 712 O O . LEU A 1 88 ? 1.786 9.296 5.025 1.00 92.62 88 LEU A O 1
ATOM 716 N N . VAL A 1 89 ? 1.565 8.032 3.174 1.00 93.00 89 VAL A N 1
ATOM 717 C CA . VAL A 1 89 ? 2.600 7.049 3.531 1.00 93.00 89 VAL A CA 1
ATOM 718 C C . VAL A 1 89 ? 3.951 7.734 3.721 1.00 93.00 89 VAL A C 1
ATOM 720 O O . VAL A 1 89 ? 4.592 7.543 4.753 1.00 93.00 89 VAL A O 1
ATOM 723 N N . LEU A 1 90 ? 4.348 8.583 2.770 1.00 92.12 90 LEU A N 1
ATOM 724 C CA . LEU A 1 90 ? 5.605 9.330 2.819 1.00 92.12 90 LEU A CA 1
ATOM 725 C C . LEU A 1 90 ? 5.659 10.257 4.037 1.00 92.12 90 LEU A C 1
ATOM 727 O O . LEU A 1 90 ? 6.576 10.143 4.848 1.00 92.12 90 LEU A O 1
ATOM 731 N N . MET A 1 91 ? 4.630 11.087 4.233 1.00 90.75 91 MET A N 1
ATOM 732 C CA . MET A 1 91 ? 4.556 12.021 5.363 1.00 90.75 91 MET A CA 1
ATOM 733 C C . MET A 1 91 ? 4.701 11.319 6.718 1.00 90.75 91 MET A C 1
ATOM 735 O O . MET A 1 91 ? 5.237 11.893 7.664 1.00 90.75 91 MET A O 1
ATOM 739 N N . ILE A 1 92 ? 4.182 10.100 6.839 1.00 89.38 92 ILE A N 1
ATOM 740 C CA . ILE A 1 92 ? 4.214 9.345 8.092 1.00 89.38 92 ILE A CA 1
ATOM 741 C C . ILE A 1 92 ? 5.545 8.633 8.262 1.00 89.38 92 ILE A C 1
ATOM 743 O O . ILE A 1 92 ? 6.094 8.660 9.358 1.00 89.38 92 ILE A O 1
ATOM 747 N N . SER A 1 93 ? 6.103 8.086 7.182 1.00 87.50 93 SER A N 1
ATOM 748 C CA . SER A 1 93 ? 7.434 7.479 7.203 1.00 87.50 93 SER A CA 1
ATOM 749 C C . SER A 1 93 ? 8.536 8.463 7.608 1.00 87.50 93 SER A C 1
ATOM 751 O O . SER A 1 93 ? 9.485 8.068 8.267 1.00 87.50 93 SER A O 1
ATOM 753 N N . GLU A 1 94 ? 8.387 9.751 7.284 1.00 82.19 94 GLU A N 1
ATOM 754 C CA . GLU A 1 94 ? 9.328 10.810 7.677 1.00 82.19 94 GLU A CA 1
ATOM 755 C C . GLU A 1 94 ? 9.200 11.231 9.153 1.00 82.19 94 GLU A C 1
ATOM 757 O O . GLU A 1 94 ? 10.040 11.974 9.662 1.00 82.19 94 GLU A O 1
ATOM 762 N N . ARG A 1 95 ? 8.134 10.803 9.842 1.00 72.88 95 ARG A N 1
ATOM 763 C CA . ARG A 1 95 ? 7.850 11.137 11.249 1.00 72.88 95 ARG A CA 1
ATOM 764 C C . ARG A 1 95 ? 8.149 9.994 12.225 1.00 72.88 95 ARG A C 1
ATOM 766 O O . ARG A 1 95 ? 8.062 10.228 13.432 1.00 72.88 95 ARG A O 1
ATOM 773 N N . CYS A 1 96 ? 8.444 8.800 11.718 1.00 55.69 96 CY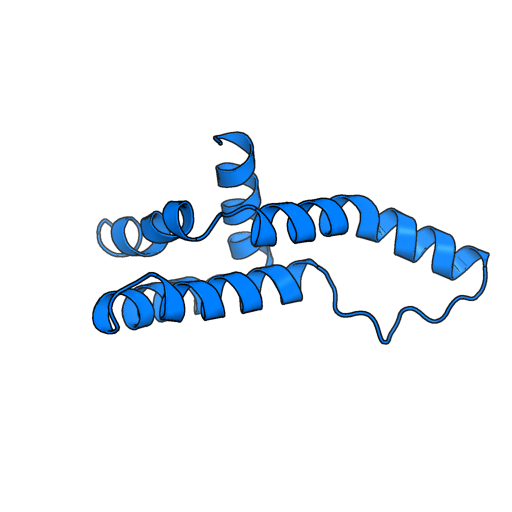S A N 1
ATOM 774 C CA . CYS A 1 96 ? 8.808 7.606 12.484 1.00 55.69 96 CYS A CA 1
ATOM 775 C C . CYS A 1 96 ? 10.329 7.427 12.516 1.00 55.69 96 CYS A C 1
ATOM 777 O O . CYS A 1 96 ? 10.826 6.991 13.579 1.00 55.69 96 CYS A O 1
#

pLDDT: mean 90.81, std 8.34, range [55.47, 97.0]

Nearest PDB structures (foldseek):
  4hwi-assembly1_B  TM=3.185E-01  e=3.865E+00  Arabidopsis thaliana

Solvent-accessible surface area (backbone atoms only — not comparable to full-atom values): 5605 Å² total; per-residue (Å²): 107,67,69,62,54,59,42,59,57,52,52,70,82,53,65,44,73,68,51,53,53,43,54,55,46,44,79,45,41,66,60,48,54,54,48,24,68,75,69,74,47,88,57,85,90,56,80,56,41,70,60,54,48,54,54,46,46,56,53,38,31,63,74,75,36,58,68,79,53,22,56,52,27,48,58,52,58,69,70,44,52,71,70,56,51,49,52,52,52,51,62,48,62,77,73,110

Foldseek 3Di:
DVLLVVLQVCLLVLLDPVLVVLVVVLVCVVVVVVVCVVVVNDPVPPDHSLVVSLVSSLVSLVVPPDPVSSVSSVVSSVVDDSVRNVVSSVVSVVVD

Organism: NCBI:txid696762

Radius of gyration: 15.02 Å; Cα contacts (8 Å, |Δi|>4): 58; chains: 1; bounding box: 35×25×37 Å

Mean predicted aligned error: 4.13 Å